Protein AF-A0A846WUC5-F1 (afdb_monomer_lite)

Radius of gyration: 19.38 Å; chains: 1; bounding box: 36×31×66 Å

Foldseek 3Di:
DKDWDQDPVRAIEIEAEDEDLPACPPVPPVSLVVVLVVLLCCQVPPLGQEYEYEYQNFDDDPVRVVSQQCSLVPRRDPPTHRHHYHYHYNVNVVVVCVVCVVVVVVVVVVVVVVVVVVVVVVVVVVVVVPD

Sequence (131 aa):
MDVSVTYPDGRLVIYQLKYYPEGMSGGFVGRRDKVKKSFVRAVKEQEPHEWVLVAPCSNFTTPEKGYIRRLPEAFTPAGKRRPTVGWMGRAELNQMLIDYPEVDRWLTLNHYRRTRQIFEQEQTAAQRLEC

Secondary structure (DSSP, 8-state):
-EEEEE-TTS-EEEEEE---TTTTTSSHHHHHHHHHHHHHHHHHHH--SEEEEE-TTSPPPHHHHHHHHTHHHHHPPTTS---EEEEE-HHHHHHHHHH-HHHHHHHHHHHHHHHHHHHHHHHHHHHTT--

Structure (mmCIF, N/CA/C/O backbone):
data_AF-A0A846WUC5-F1
#
_entry.id   AF-A0A846WUC5-F1
#
loop_
_atom_site.group_PDB
_atom_site.id
_atom_site.type_symbol
_atom_site.label_atom_id
_atom_site.label_alt_id
_atom_site.label_comp_id
_atom_site.label_asym_id
_atom_site.label_entity_id
_atom_site.label_seq_id
_atom_site.pdbx_PDB_ins_code
_atom_site.Cartn_x
_atom_site.Cartn_y
_atom_site.Cartn_z
_atom_site.occupancy
_atom_site.B_iso_or_equiv
_atom_site.auth_seq_id
_atom_site.auth_comp_id
_atom_site.auth_asym_id
_atom_site.auth_atom_id
_atom_site.pdbx_PDB_model_num
ATOM 1 N N . MET A 1 1 ? -2.798 5.464 -5.924 1.00 57.78 1 MET A N 1
ATOM 2 C CA . MET A 1 1 ? -3.899 4.497 -5.977 1.00 57.78 1 MET A CA 1
ATOM 3 C C . MET A 1 1 ? -3.686 3.489 -4.870 1.00 57.78 1 MET A C 1
ATOM 5 O O . MET A 1 1 ? -2.570 2.997 -4.706 1.00 57.78 1 MET A O 1
ATOM 9 N N . ASP A 1 2 ? -4.723 3.283 -4.085 1.00 76.06 2 ASP A N 1
ATOM 10 C CA . ASP A 1 2 ? -4.828 2.359 -2.967 1.00 76.06 2 ASP A CA 1
ATOM 11 C C . ASP A 1 2 ? -6.009 1.429 -3.237 1.00 76.06 2 ASP A C 1
ATOM 13 O O . ASP A 1 2 ? -7.028 1.856 -3.776 1.00 76.06 2 ASP A O 1
ATOM 17 N N . VAL A 1 3 ? -5.827 0.149 -2.933 1.00 85.56 3 VAL A N 1
ATOM 18 C CA . VAL A 1 3 ? -6.875 -0.868 -3.025 1.00 85.56 3 VAL A CA 1
ATOM 19 C C . VAL A 1 3 ? -7.075 -1.425 -1.627 1.00 85.56 3 VAL A C 1
ATOM 21 O O . VAL A 1 3 ? -6.130 -1.944 -1.031 1.00 85.56 3 VAL A O 1
ATOM 24 N N . SER A 1 4 ? -8.287 -1.292 -1.102 1.00 87.81 4 SER A N 1
ATOM 25 C CA . SER A 1 4 ? -8.704 -1.904 0.153 1.00 87.81 4 SER A CA 1
ATOM 26 C C . SER A 1 4 ? -9.381 -3.242 -0.126 1.00 87.81 4 SER A C 1
ATOM 28 O O . SER A 1 4 ? -10.230 -3.361 -1.007 1.00 87.81 4 SER A O 1
ATOM 30 N N . VAL A 1 5 ? -8.988 -4.261 0.630 1.00 89.38 5 VAL A N 1
ATOM 31 C CA . VAL A 1 5 ? -9.567 -5.601 0.572 1.00 89.38 5 VAL A CA 1
ATOM 32 C C . VAL A 1 5 ? -10.023 -5.970 1.973 1.00 89.38 5 VAL A C 1
ATOM 34 O O . VAL A 1 5 ? -9.209 -6.056 2.893 1.00 89.38 5 VAL A O 1
ATOM 37 N N . THR A 1 6 ? -11.325 -6.183 2.128 1.00 92.25 6 THR A N 1
ATOM 38 C CA . THR A 1 6 ? -11.914 -6.678 3.372 1.00 92.25 6 THR A CA 1
ATOM 39 C C . THR A 1 6 ? -12.185 -8.165 3.219 1.00 92.25 6 THR A C 1
ATOM 41 O O . THR A 1 6 ? -12.948 -8.577 2.347 1.00 92.25 6 THR A O 1
ATOM 44 N N . TYR A 1 7 ? -11.544 -8.969 4.058 1.00 89.44 7 TYR A N 1
ATOM 45 C CA . TYR A 1 7 ? -11.745 -10.409 4.112 1.00 89.44 7 TYR A CA 1
ATOM 46 C C . TYR A 1 7 ? -13.002 -10.757 4.934 1.00 89.44 7 TYR A C 1
ATOM 48 O O . TYR A 1 7 ? -13.435 -9.952 5.763 1.00 89.44 7 TYR A O 1
ATOM 56 N N . PRO A 1 8 ? -13.593 -11.954 4.740 1.00 91.06 8 PRO A N 1
ATOM 57 C CA . PRO A 1 8 ? -14.794 -12.379 5.469 1.00 91.06 8 PRO A CA 1
ATOM 58 C C . PRO A 1 8 ? -14.642 -12.418 6.997 1.00 91.06 8 PRO A C 1
ATOM 60 O O . PRO A 1 8 ? -15.628 -12.297 7.714 1.00 91.06 8 PRO A O 1
ATOM 63 N N . ASP A 1 9 ? -13.413 -12.556 7.498 1.00 92.19 9 ASP A N 1
ATOM 64 C CA . ASP A 1 9 ? -13.062 -12.499 8.924 1.00 92.19 9 ASP A CA 1
ATOM 65 C C . ASP A 1 9 ? -13.011 -11.060 9.485 1.00 92.19 9 ASP A C 1
ATOM 67 O O . ASP A 1 9 ? -12.665 -10.852 10.646 1.00 92.19 9 ASP A O 1
ATOM 71 N N . GLY A 1 10 ? -13.338 -10.052 8.668 1.00 89.62 10 GLY A N 1
ATOM 72 C CA . GLY A 1 10 ? -13.274 -8.635 9.024 1.00 89.62 10 GLY A CA 1
ATOM 73 C C . GLY A 1 10 ? -11.874 -8.027 8.902 1.00 89.62 10 GLY A C 1
ATOM 74 O O . GLY A 1 10 ? -11.688 -6.841 9.194 1.00 89.62 10 GLY A O 1
ATOM 75 N N . ARG A 1 11 ? -10.875 -8.795 8.448 1.00 93.19 11 ARG A N 1
ATOM 76 C CA . ARG A 1 11 ? -9.519 -8.291 8.248 1.00 93.19 11 ARG A CA 1
ATOM 77 C C . ARG A 1 11 ? -9.476 -7.359 7.041 1.00 93.19 11 ARG A C 1
ATOM 79 O O . ARG A 1 11 ? -9.794 -7.741 5.921 1.00 93.19 11 ARG A O 1
ATOM 86 N N . LEU A 1 12 ? -9.024 -6.135 7.274 1.00 93.75 12 LEU A N 1
ATOM 87 C CA . LEU A 1 12 ? -8.778 -5.124 6.245 1.00 93.75 12 LEU A CA 1
ATOM 88 C C . LEU A 1 12 ? -7.298 -5.094 5.857 1.00 93.75 12 LEU A C 1
ATOM 90 O O . LEU A 1 12 ? -6.444 -4.833 6.710 1.00 93.75 12 LEU A O 1
ATOM 94 N N . VAL A 1 13 ? -7.020 -5.289 4.572 1.00 93.75 13 VAL A N 1
ATOM 95 C CA . VAL A 1 13 ? -5.688 -5.168 3.973 1.00 93.75 13 VAL A CA 1
ATOM 96 C C . VAL A 1 13 ? -5.697 -4.038 2.953 1.00 93.75 13 VAL A C 1
ATOM 98 O O . VAL A 1 13 ? -6.592 -3.957 2.113 1.00 93.75 13 VAL A O 1
ATOM 101 N N . ILE A 1 14 ? -4.704 -3.153 3.020 1.00 92.06 14 ILE A N 1
ATOM 102 C CA . ILE A 1 14 ? -4.539 -2.057 2.059 1.00 92.06 14 ILE A CA 1
ATOM 103 C C . ILE A 1 14 ? -3.296 -2.302 1.213 1.00 92.06 14 ILE A C 1
ATOM 105 O O . ILE A 1 14 ? -2.180 -2.321 1.729 1.00 92.06 14 ILE A O 1
ATOM 109 N N . TYR A 1 15 ? -3.487 -2.403 -0.100 1.00 87.31 15 TYR A N 1
ATOM 110 C CA . TYR A 1 15 ? -2.416 -2.458 -1.088 1.00 87.31 15 TYR A CA 1
ATOM 111 C C . TYR A 1 15 ? -2.176 -1.064 -1.663 1.00 87.31 15 TYR A C 1
ATOM 113 O O . TYR A 1 15 ? -3.001 -0.506 -2.390 1.00 87.31 15 TYR A O 1
ATOM 121 N N . GLN A 1 16 ? -1.023 -0.481 -1.344 1.00 87.69 16 GLN A N 1
ATOM 122 C CA . GLN A 1 16 ? -0.635 0.837 -1.822 1.00 87.69 16 GLN A CA 1
ATOM 123 C C . GLN A 1 16 ? 0.312 0.717 -3.015 1.00 87.69 16 GLN A C 1
ATOM 125 O O . GLN A 1 16 ? 1.499 0.447 -2.849 1.00 87.69 16 GLN A O 1
ATOM 130 N N . LEU A 1 17 ? -0.178 1.037 -4.213 1.00 83.69 17 LEU A N 1
ATOM 131 C CA . LEU A 1 17 ? 0.664 1.092 -5.405 1.00 83.69 17 LEU A CA 1
ATOM 132 C C . LEU A 1 17 ? 1.473 2.396 -5.455 1.00 83.69 17 LEU A C 1
ATOM 134 O O . LEU A 1 17 ? 0.908 3.499 -5.423 1.00 83.69 17 LEU A O 1
ATOM 138 N N . LYS A 1 18 ? 2.798 2.272 -5.584 1.00 80.81 18 LYS A N 1
ATOM 139 C CA . LYS A 1 18 ? 3.714 3.384 -5.859 1.00 80.81 18 LYS A CA 1
ATOM 140 C C . LYS A 1 18 ? 4.669 3.020 -6.995 1.00 80.81 18 LYS A C 1
ATOM 142 O O . LYS A 1 18 ? 5.485 2.112 -6.882 1.00 80.81 18 LYS A O 1
ATOM 147 N N . TYR A 1 19 ? 4.577 3.774 -8.086 1.00 70.94 19 TYR A N 1
ATOM 148 C CA . TYR A 1 19 ? 5.438 3.612 -9.251 1.00 70.94 19 TYR A CA 1
ATOM 149 C C . TYR A 1 19 ? 6.734 4.414 -9.072 1.00 70.94 19 TYR A C 1
ATOM 151 O O . TYR A 1 19 ? 6.708 5.646 -9.081 1.00 70.94 19 TYR A O 1
ATOM 159 N N . TYR A 1 20 ? 7.858 3.716 -8.901 1.00 69.31 20 TYR A N 1
ATOM 160 C CA . TYR A 1 20 ? 9.195 4.308 -8.833 1.00 69.31 20 TYR A CA 1
ATOM 161 C C . TYR A 1 20 ? 10.150 3.521 -9.749 1.00 69.31 20 TYR A C 1
ATOM 163 O O . TYR A 1 20 ? 10.660 2.484 -9.328 1.00 69.31 20 TYR A O 1
ATOM 171 N N . PRO A 1 21 ? 10.393 3.968 -10.995 1.00 61.25 21 PRO A N 1
ATOM 172 C CA . PRO A 1 21 ? 11.168 3.199 -11.974 1.00 61.25 21 PRO A CA 1
ATOM 173 C C . PRO A 1 21 ? 12.637 2.985 -11.566 1.00 61.25 21 PRO A C 1
ATOM 175 O O . PRO A 1 21 ? 13.235 1.986 -11.935 1.00 61.25 21 PRO A O 1
ATOM 178 N N . GLU A 1 22 ? 13.189 3.866 -10.730 1.00 62.75 22 GLU A N 1
ATOM 179 C CA . GLU A 1 22 ? 14.562 3.787 -10.198 1.00 62.75 22 GLU A CA 1
ATOM 180 C C . GLU A 1 22 ? 14.607 3.292 -8.731 1.00 62.75 22 GLU A C 1
ATOM 182 O O . GLU A 1 22 ? 15.549 3.578 -7.988 1.00 62.75 22 GLU A O 1
ATOM 187 N N . GLY A 1 23 ? 13.537 2.653 -8.244 1.00 59.47 23 GLY A N 1
ATOM 188 C CA . GLY A 1 23 ? 13.387 2.266 -6.835 1.00 59.47 23 GLY A CA 1
ATOM 189 C C . GLY A 1 23 ? 13.135 3.447 -5.889 1.00 59.47 23 GLY A C 1
ATOM 190 O O . GLY A 1 23 ? 12.934 4.588 -6.311 1.00 59.47 23 GLY A O 1
ATOM 191 N N . MET A 1 24 ? 13.151 3.231 -4.571 1.00 61.47 24 MET A N 1
ATOM 192 C CA . MET A 1 24 ? 13.046 4.337 -3.599 1.00 61.47 24 MET A CA 1
ATOM 193 C C . MET A 1 24 ? 14.398 5.032 -3.363 1.00 61.47 24 MET A C 1
ATOM 195 O O . MET A 1 24 ? 14.499 5.880 -2.474 1.00 61.47 24 MET A O 1
ATOM 199 N N . SER A 1 25 ? 15.394 4.706 -4.199 1.00 54.53 25 SER A N 1
ATOM 200 C CA . SER A 1 25 ? 16.815 4.973 -3.998 1.00 54.53 25 SER A CA 1
ATOM 201 C C . SER A 1 25 ? 17.463 6.041 -4.897 1.00 54.53 25 SER A C 1
ATOM 203 O O . SER A 1 25 ? 18.482 6.614 -4.546 1.00 54.53 25 SER A O 1
ATOM 205 N N . GLY A 1 26 ? 16.870 6.421 -6.026 1.00 48.50 26 GLY A N 1
ATOM 206 C CA . GLY A 1 26 ? 17.458 7.452 -6.908 1.00 48.50 26 GLY A CA 1
ATOM 207 C C . GLY A 1 26 ? 17.303 8.917 -6.448 1.00 48.50 26 GLY A C 1
ATOM 208 O O . GLY A 1 26 ? 17.737 9.825 -7.140 1.00 48.50 26 GLY A O 1
ATOM 209 N N . GLY A 1 27 ? 16.643 9.182 -5.312 1.00 50.72 27 GLY A N 1
ATOM 210 C CA . GLY A 1 27 ? 16.241 10.536 -4.871 1.00 50.72 27 GLY A CA 1
ATOM 211 C C . GLY A 1 27 ? 15.571 10.536 -3.489 1.00 50.72 27 GLY A C 1
ATOM 212 O O . GLY A 1 27 ? 14.503 11.113 -3.277 1.00 50.72 27 GLY A O 1
ATOM 213 N N . PHE A 1 28 ? 16.177 9.779 -2.572 1.00 54.41 28 PHE A N 1
ATOM 214 C CA . PHE A 1 28 ? 15.602 9.084 -1.410 1.00 54.41 28 PHE A CA 1
ATOM 215 C C . PHE A 1 28 ? 14.630 9.828 -0.473 1.00 54.41 28 PHE A C 1
ATOM 217 O O . PHE A 1 28 ? 13.768 9.174 0.120 1.00 54.41 28 PHE A O 1
ATOM 224 N N . VAL A 1 29 ? 14.727 11.146 -0.279 1.00 59.22 29 VAL A N 1
ATOM 225 C CA . VAL A 1 29 ? 13.946 11.824 0.779 1.00 59.22 29 VAL A CA 1
ATOM 226 C C . VAL A 1 29 ? 12.483 12.010 0.373 1.00 59.22 29 VAL A C 1
ATOM 228 O O . VAL A 1 29 ? 11.576 11.635 1.117 1.00 59.22 29 VAL A O 1
ATOM 231 N N . GLY A 1 30 ? 12.232 12.500 -0.843 1.00 72.12 30 GLY A N 1
ATOM 232 C CA . GLY A 1 30 ? 10.869 12.782 -1.302 1.00 72.12 30 GLY A CA 1
ATOM 233 C C . GLY A 1 30 ? 10.014 11.523 -1.482 1.00 72.12 30 GLY A C 1
ATOM 234 O O . GLY A 1 30 ? 8.812 11.539 -1.217 1.00 72.12 30 GLY A O 1
ATOM 235 N N . ARG A 1 31 ? 10.622 10.404 -1.903 1.00 75.56 31 ARG A N 1
ATOM 236 C CA . ARG A 1 31 ? 9.907 9.131 -2.118 1.00 75.56 31 ARG A CA 1
ATOM 237 C C . ARG A 1 31 ? 9.521 8.477 -0.787 1.00 75.56 31 ARG A C 1
ATOM 239 O O . ARG A 1 31 ? 8.370 8.068 -0.629 1.00 75.56 31 ARG A O 1
ATOM 246 N N . ARG A 1 32 ? 10.434 8.455 0.193 1.00 82.38 32 ARG A N 1
ATOM 247 C CA . ARG A 1 32 ? 10.154 7.957 1.553 1.00 82.38 32 ARG A CA 1
ATOM 248 C C . ARG A 1 32 ? 9.082 8.788 2.249 1.00 82.38 32 ARG A C 1
ATOM 250 O O . ARG A 1 32 ? 8.147 8.219 2.801 1.00 82.38 32 ARG A O 1
ATOM 257 N N . ASP A 1 33 ? 9.145 10.114 2.144 1.00 85.88 33 ASP A N 1
ATOM 258 C CA . ASP A 1 33 ? 8.122 10.988 2.728 1.00 85.88 33 ASP A CA 1
ATOM 259 C C . ASP A 1 33 ? 6.728 10.745 2.120 1.00 85.88 33 ASP A C 1
ATOM 261 O O . ASP A 1 33 ? 5.738 10.639 2.842 1.00 85.88 33 ASP A O 1
ATOM 265 N N . LYS A 1 34 ? 6.635 10.536 0.798 1.00 85.50 34 LYS A N 1
ATOM 266 C CA . LYS A 1 34 ? 5.370 10.157 0.142 1.00 85.50 34 LYS A CA 1
ATOM 267 C C . LYS A 1 34 ? 4.836 8.806 0.625 1.00 85.50 34 LYS A C 1
ATOM 269 O O . LYS A 1 34 ? 3.621 8.658 0.784 1.00 85.50 34 LYS A O 1
ATOM 274 N N . VAL A 1 35 ? 5.713 7.825 0.850 1.00 88.81 35 VAL A N 1
ATOM 275 C CA . VAL A 1 35 ? 5.344 6.517 1.419 1.00 88.81 35 VAL A CA 1
ATOM 276 C C . VAL A 1 35 ? 4.828 6.690 2.845 1.00 88.81 35 VAL A C 1
ATOM 278 O O . VAL A 1 35 ? 3.709 6.270 3.126 1.00 88.81 35 VAL A O 1
ATOM 281 N N . LYS A 1 36 ? 5.570 7.401 3.701 1.00 91.25 36 LYS A N 1
ATOM 282 C CA . LYS A 1 36 ? 5.157 7.736 5.069 1.00 91.25 36 LYS A CA 1
ATOM 283 C C . LYS A 1 36 ? 3.796 8.425 5.101 1.00 91.25 36 LYS A C 1
ATOM 285 O O . LYS A 1 36 ? 2.918 7.993 5.836 1.00 91.25 36 LYS A O 1
ATOM 290 N N . LYS A 1 37 ? 3.593 9.472 4.297 1.00 91.56 37 LYS A N 1
ATOM 291 C CA . LYS A 1 37 ? 2.312 10.194 4.224 1.00 91.56 37 LYS A CA 1
ATOM 292 C C . LYS A 1 37 ? 1.160 9.272 3.836 1.00 91.56 37 LYS A C 1
ATOM 294 O O . LYS A 1 37 ? 0.086 9.367 4.415 1.00 91.56 37 LYS A O 1
ATOM 299 N N . SER A 1 38 ? 1.399 8.360 2.894 1.00 90.31 38 SER A N 1
ATOM 300 C CA . SER A 1 38 ? 0.388 7.383 2.469 1.00 90.31 38 SER A CA 1
ATOM 301 C C . SER A 1 38 ? 0.078 6.375 3.581 1.00 90.31 38 SER A C 1
ATOM 303 O O . SER A 1 38 ? -1.089 6.107 3.841 1.00 90.31 38 SER A O 1
ATOM 305 N N . PHE A 1 39 ? 1.103 5.884 4.284 1.00 93.38 39 PHE A N 1
ATOM 306 C CA . PHE A 1 39 ? 0.950 4.999 5.441 1.00 93.38 39 PHE A CA 1
ATOM 307 C C . PHE A 1 39 ? 0.143 5.663 6.565 1.00 93.38 39 PHE A C 1
ATOM 309 O O . PHE A 1 39 ? -0.872 5.128 6.997 1.00 93.38 39 PHE A O 1
ATOM 316 N N . VAL A 1 40 ? 0.546 6.863 6.996 1.00 93.25 40 VAL A N 1
ATOM 317 C CA . VAL A 1 40 ? -0.135 7.603 8.073 1.00 93.25 40 VAL A CA 1
ATOM 318 C C . VAL A 1 40 ? -1.591 7.877 7.710 1.00 93.25 40 VAL A C 1
ATOM 320 O O . VAL A 1 40 ? -2.472 7.718 8.552 1.00 93.25 40 VAL A O 1
ATOM 323 N N . ARG A 1 41 ? -1.854 8.260 6.456 1.00 93.25 41 ARG A N 1
ATOM 324 C CA . ARG A 1 41 ? -3.214 8.478 5.962 1.00 93.25 41 ARG A CA 1
ATOM 325 C C . ARG A 1 41 ? -4.051 7.201 6.043 1.00 93.25 41 ARG A C 1
ATOM 327 O O . ARG A 1 41 ? -5.130 7.236 6.624 1.00 93.25 41 ARG A O 1
ATOM 334 N N . ALA A 1 42 ? -3.532 6.085 5.531 1.00 92.00 42 ALA A N 1
ATOM 335 C CA . ALA A 1 42 ? -4.217 4.795 5.561 1.00 92.00 42 ALA A CA 1
ATOM 336 C C . ALA A 1 42 ? -4.548 4.359 6.998 1.00 92.00 42 ALA A C 1
ATOM 338 O O . ALA A 1 42 ? -5.679 3.979 7.286 1.00 92.00 42 ALA A O 1
ATOM 339 N N . VAL A 1 43 ? -3.596 4.492 7.925 1.00 94.06 43 VAL A N 1
ATOM 340 C CA . VAL A 1 43 ? -3.816 4.165 9.341 1.00 94.06 43 VAL A CA 1
ATOM 341 C C . VAL A 1 43 ? -4.845 5.089 9.987 1.00 94.06 43 VAL A C 1
ATOM 343 O O . VAL A 1 43 ? -5.705 4.621 10.724 1.00 94.06 43 VAL A O 1
ATOM 346 N N . LYS A 1 44 ? -4.793 6.394 9.708 1.00 92.12 44 LYS A N 1
ATOM 347 C CA . LYS A 1 44 ? -5.718 7.362 10.307 1.00 92.12 44 LYS A CA 1
ATOM 348 C C . LYS A 1 44 ? -7.160 7.155 9.839 1.00 92.12 44 LYS A C 1
ATOM 350 O O . LYS A 1 44 ? -8.065 7.230 10.669 1.00 92.12 44 LYS A O 1
ATOM 355 N N . GLU A 1 45 ? -7.343 6.948 8.536 1.00 91.88 45 GLU A N 1
ATOM 356 C CA . GLU A 1 45 ? -8.652 6.915 7.875 1.00 91.88 45 GLU A CA 1
ATOM 357 C C . GLU A 1 45 ? -9.308 5.531 7.920 1.00 91.88 45 GLU A C 1
ATOM 359 O O . GLU A 1 45 ? -10.527 5.459 8.022 1.00 91.88 45 GLU A O 1
ATOM 364 N N . GLN A 1 46 ? -8.526 4.450 7.843 1.00 91.81 46 GLN A N 1
ATOM 365 C CA . GLN A 1 46 ? -9.065 3.106 7.600 1.00 91.81 46 GLN A CA 1
ATOM 366 C C . GLN A 1 46 ? -8.668 2.067 8.659 1.00 91.81 46 GLN A C 1
ATOM 368 O O . GLN A 1 46 ? -9.290 1.014 8.723 1.00 91.81 46 GLN A O 1
ATOM 373 N N . GLU A 1 47 ? -7.649 2.331 9.484 1.00 93.00 47 GLU A N 1
ATOM 374 C CA . GLU A 1 47 ? -7.160 1.397 10.518 1.00 93.00 47 GLU A CA 1
ATOM 375 C C . GLU A 1 47 ? -6.962 -0.054 10.024 1.00 93.00 47 GLU A C 1
ATOM 377 O O . GLU A 1 47 ? -7.487 -1.009 10.618 1.00 93.00 47 GLU A O 1
ATOM 382 N N . PRO A 1 48 ? -6.195 -0.252 8.933 1.00 94.44 48 PRO A N 1
ATOM 383 C CA . PRO A 1 48 ? -5.991 -1.572 8.364 1.00 94.44 48 PRO A CA 1
ATOM 384 C C . PRO A 1 48 ? -5.307 -2.510 9.361 1.00 94.44 48 PRO A C 1
ATOM 386 O O . PRO A 1 48 ? -4.566 -2.093 10.252 1.00 94.44 48 PRO A O 1
ATOM 389 N N . HIS A 1 49 ? -5.535 -3.804 9.178 1.00 96.19 49 HIS A N 1
ATOM 390 C CA . HIS A 1 49 ? -4.793 -4.848 9.880 1.00 96.19 49 HIS A CA 1
ATOM 391 C C . HIS A 1 49 ? -3.435 -5.071 9.211 1.00 96.19 49 HIS A C 1
ATOM 393 O O . HIS A 1 49 ? -2.440 -5.320 9.889 1.00 96.19 49 HIS A O 1
ATOM 399 N N . GLU A 1 50 ? -3.389 -4.926 7.886 1.00 95.38 50 GLU A N 1
ATOM 400 C CA . GLU A 1 50 ? -2.171 -5.053 7.099 1.00 95.38 50 GLU A CA 1
ATOM 401 C C . GLU A 1 50 ? -2.075 -3.955 6.037 1.00 95.38 50 GLU A C 1
ATOM 403 O O . GLU A 1 50 ? -3.062 -3.572 5.405 1.00 95.38 50 G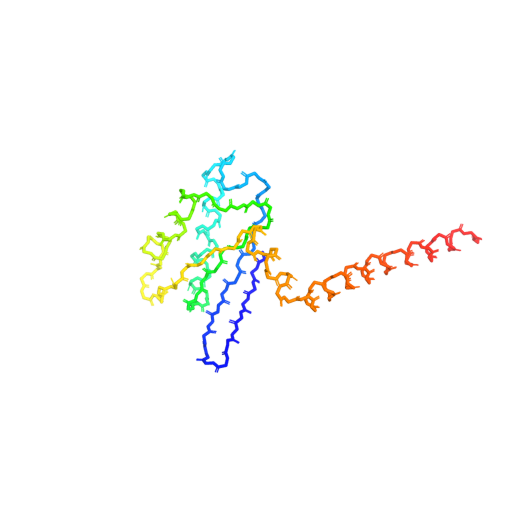LU A O 1
ATOM 408 N N . TRP A 1 51 ? -0.866 -3.443 5.839 1.00 95.88 51 TRP A N 1
ATOM 409 C CA . TRP A 1 51 ? -0.567 -2.443 4.826 1.00 95.88 51 TRP A CA 1
ATOM 410 C C . TRP A 1 51 ? 0.608 -2.907 3.965 1.00 95.88 51 TRP A C 1
ATOM 412 O O . TRP A 1 51 ? 1.710 -3.131 4.466 1.00 95.88 51 TRP A O 1
ATOM 422 N N . VAL A 1 52 ? 0.387 -3.043 2.660 1.00 92.88 52 VAL A N 1
ATOM 423 C CA . VAL A 1 52 ? 1.358 -3.600 1.713 1.00 92.88 52 VAL A CA 1
ATOM 424 C C . VAL A 1 52 ? 1.776 -2.535 0.708 1.00 92.88 52 VAL A C 1
ATOM 426 O O . VAL A 1 52 ? 0.946 -1.993 -0.022 1.00 92.88 52 VAL A O 1
ATOM 429 N N . LEU A 1 53 ? 3.077 -2.246 0.628 1.00 90.06 53 LEU A N 1
ATOM 430 C CA . LEU A 1 53 ? 3.619 -1.362 -0.404 1.00 90.06 53 LEU A CA 1
ATOM 431 C C . LEU A 1 53 ? 3.919 -2.144 -1.685 1.00 90.06 53 LEU A C 1
ATOM 433 O O . LEU A 1 53 ? 4.785 -3.015 -1.694 1.00 90.06 53 LEU A O 1
ATOM 437 N N . VAL A 1 54 ? 3.265 -1.781 -2.783 1.00 84.81 54 VAL A N 1
ATOM 438 C CA . VAL A 1 54 ? 3.438 -2.428 -4.087 1.00 84.81 54 VAL A CA 1
ATOM 439 C C . VAL A 1 54 ? 4.279 -1.537 -5.003 1.00 84.81 54 VAL A C 1
ATOM 441 O O . VAL A 1 54 ? 3.925 -0.377 -5.240 1.00 84.81 54 VAL A O 1
ATOM 444 N N . ALA A 1 55 ? 5.383 -2.075 -5.528 1.00 81.31 55 ALA A N 1
ATOM 445 C CA . ALA A 1 55 ? 6.289 -1.398 -6.457 1.00 81.31 55 ALA A CA 1
ATOM 446 C C . ALA A 1 55 ? 6.607 -2.300 -7.673 1.00 81.31 55 ALA A C 1
ATOM 448 O O . ALA A 1 55 ? 7.479 -3.163 -7.592 1.00 81.31 55 ALA A O 1
ATOM 449 N N . PRO A 1 56 ? 5.943 -2.099 -8.826 1.00 68.44 56 PRO A N 1
ATOM 450 C CA . PRO A 1 56 ? 6.014 -3.030 -9.958 1.00 68.44 56 PRO A CA 1
ATOM 451 C C . PRO A 1 56 ? 7.298 -2.944 -10.793 1.00 68.44 56 PRO A C 1
ATOM 453 O O . PRO A 1 56 ? 7.625 -3.882 -11.513 1.00 68.44 56 PRO A O 1
ATOM 456 N N . CYS A 1 57 ? 8.044 -1.839 -10.720 1.00 61.59 57 CYS A N 1
ATOM 457 C CA . CYS A 1 57 ? 9.214 -1.626 -11.582 1.00 61.59 57 CYS A CA 1
ATOM 458 C C . CYS A 1 57 ? 10.532 -2.120 -10.996 1.00 61.59 57 CYS A C 1
ATOM 460 O O . CYS A 1 57 ? 11.491 -2.314 -11.738 1.00 61.59 57 CYS A O 1
ATOM 462 N N . SER A 1 58 ? 10.599 -2.307 -9.682 1.00 65.81 58 SER A N 1
ATOM 463 C CA . SER A 1 58 ? 11.847 -2.589 -8.981 1.00 65.81 58 SER A CA 1
ATOM 464 C C . SER A 1 58 ? 11.594 -3.485 -7.784 1.00 65.81 58 SER A C 1
ATOM 466 O O . SER A 1 58 ? 10.575 -3.354 -7.108 1.00 65.81 58 SER A O 1
ATOM 468 N N . ASN A 1 59 ? 12.560 -4.337 -7.466 1.00 73.12 59 ASN A N 1
ATOM 469 C CA . ASN A 1 59 ? 12.553 -5.050 -6.198 1.00 73.12 59 ASN A CA 1
ATOM 470 C C . ASN A 1 59 ? 13.052 -4.136 -5.079 1.00 73.12 59 ASN A C 1
ATOM 472 O O . ASN A 1 59 ? 13.924 -3.294 -5.289 1.00 73.12 59 ASN A O 1
ATOM 476 N N . PHE A 1 60 ? 12.508 -4.326 -3.880 1.00 79.31 60 PHE A N 1
ATOM 477 C CA . PHE A 1 60 ? 12.950 -3.586 -2.705 1.00 79.31 60 PHE A CA 1
ATOM 478 C C . PHE A 1 60 ? 14.343 -4.046 -2.274 1.00 79.31 60 PHE A C 1
ATOM 480 O O . PHE A 1 60 ? 14.585 -5.238 -2.060 1.00 79.31 60 PHE A O 1
ATOM 487 N N . THR A 1 61 ? 15.241 -3.090 -2.076 1.00 83.38 61 THR A N 1
ATOM 488 C CA . THR A 1 61 ? 16.558 -3.325 -1.478 1.00 83.38 61 THR A CA 1
ATOM 489 C C . THR A 1 61 ? 16.434 -3.589 0.028 1.00 83.38 61 THR A C 1
ATOM 491 O O . THR A 1 61 ? 15.445 -3.222 0.670 1.00 83.38 61 THR A O 1
ATOM 494 N N . THR A 1 62 ? 17.446 -4.208 0.643 1.00 85.88 62 THR A N 1
ATOM 495 C CA . THR A 1 62 ? 17.461 -4.464 2.098 1.00 85.88 62 THR A CA 1
ATOM 496 C C . THR A 1 62 ? 17.231 -3.196 2.941 1.00 85.88 62 THR A C 1
ATOM 498 O O . THR A 1 62 ? 16.401 -3.245 3.855 1.00 85.88 62 THR A O 1
ATOM 501 N N . PRO A 1 63 ? 17.860 -2.038 2.639 1.00 83.62 63 PRO A N 1
ATOM 502 C CA . PRO A 1 63 ? 17.598 -0.796 3.370 1.00 83.62 63 PRO A CA 1
ATOM 503 C C . PRO A 1 63 ? 16.153 -0.298 3.236 1.00 83.62 63 PRO A C 1
ATOM 505 O O . PRO A 1 63 ? 15.584 0.230 4.191 1.00 83.62 63 PRO A O 1
ATOM 508 N N . GLU A 1 64 ? 15.540 -0.474 2.066 1.00 84.38 64 GLU A N 1
ATOM 509 C CA . GLU A 1 64 ? 14.152 -0.088 1.809 1.00 84.38 64 GLU A CA 1
ATOM 510 C C . GLU A 1 64 ? 13.168 -0.970 2.582 1.00 84.38 64 GLU A C 1
ATOM 512 O O . GLU A 1 64 ? 12.268 -0.448 3.240 1.00 84.38 64 GLU A O 1
ATOM 517 N N . LYS A 1 65 ? 13.390 -2.290 2.599 1.00 88.56 65 LYS A N 1
ATOM 518 C CA . LYS A 1 65 ? 12.622 -3.222 3.443 1.00 88.56 65 LYS A CA 1
ATOM 519 C C . LYS A 1 65 ? 12.742 -2.846 4.923 1.00 88.56 65 LYS A C 1
ATOM 521 O O . LYS A 1 65 ? 11.746 -2.812 5.642 1.00 88.56 65 LYS A O 1
ATOM 526 N N . GLY A 1 66 ? 13.946 -2.487 5.374 1.00 88.69 66 GLY A N 1
ATOM 527 C CA . GLY A 1 66 ? 14.189 -2.007 6.738 1.00 88.69 66 GLY A CA 1
ATOM 528 C C . GLY A 1 66 ? 13.509 -0.671 7.062 1.00 88.69 66 GLY A C 1
ATOM 529 O O . GLY A 1 66 ? 13.160 -0.421 8.214 1.00 88.69 66 GLY A O 1
ATOM 530 N N . TYR A 1 67 ? 13.300 0.202 6.075 1.00 88.88 67 TYR A N 1
ATOM 531 C CA . TYR A 1 67 ? 12.505 1.418 6.249 1.00 88.88 67 TYR A CA 1
ATOM 532 C C . TYR A 1 67 ? 11.015 1.094 6.410 1.00 88.88 67 TYR A C 1
ATOM 534 O O . TYR A 1 67 ? 10.399 1.563 7.363 1.00 88.88 67 TYR A O 1
ATOM 542 N N . ILE A 1 68 ? 10.461 0.249 5.532 1.00 89.94 68 ILE A N 1
ATOM 543 C CA . ILE A 1 68 ? 9.043 -0.147 5.569 1.00 89.94 68 ILE A CA 1
ATOM 544 C C . ILE A 1 68 ? 8.706 -0.823 6.900 1.00 89.94 68 ILE A C 1
ATOM 546 O O . ILE A 1 68 ? 7.745 -0.425 7.551 1.00 89.94 68 ILE A O 1
ATOM 550 N N . ARG A 1 69 ? 9.540 -1.769 7.355 1.00 93.50 69 ARG A N 1
ATOM 551 C CA . ARG A 1 69 ? 9.362 -2.476 8.637 1.00 93.50 69 ARG A CA 1
ATOM 552 C C . ARG A 1 69 ? 9.250 -1.549 9.847 1.00 93.50 69 ARG A C 1
ATOM 554 O O . ARG A 1 69 ? 8.559 -1.884 10.798 1.00 93.50 69 ARG A O 1
ATOM 561 N N . ARG A 1 70 ? 9.912 -0.390 9.812 1.00 93.12 70 ARG A N 1
ATOM 562 C CA . ARG A 1 70 ? 9.900 0.587 10.911 1.00 93.12 70 ARG A CA 1
ATOM 563 C C . ARG A 1 70 ? 8.707 1.542 10.865 1.00 93.12 70 ARG A C 1
ATOM 565 O O . ARG A 1 70 ? 8.504 2.279 11.824 1.00 93.12 70 ARG A O 1
ATOM 572 N N . LEU A 1 71 ? 7.910 1.550 9.790 1.00 92.62 71 LEU A N 1
ATOM 573 C CA . LEU A 1 71 ? 6.778 2.475 9.654 1.00 92.62 71 LEU A CA 1
ATOM 574 C C . LEU A 1 71 ? 5.739 2.339 10.779 1.00 92.62 71 LEU A C 1
ATOM 576 O O . LEU A 1 71 ? 5.364 3.379 11.327 1.00 92.62 71 LEU A O 1
ATOM 580 N N . PRO A 1 72 ? 5.291 1.127 11.172 1.00 92.88 72 PRO A N 1
ATOM 581 C CA . PRO A 1 72 ? 4.271 0.994 12.210 1.00 92.88 72 PRO A CA 1
ATOM 582 C C . PRO A 1 72 ? 4.745 1.493 13.567 1.00 92.88 72 PRO A C 1
ATOM 584 O O . PRO A 1 72 ? 3.993 2.158 14.272 1.00 92.88 72 PRO A O 1
ATOM 587 N N . GLU A 1 73 ? 5.993 1.209 13.923 1.00 92.06 73 GLU A N 1
ATOM 588 C CA . GLU A 1 73 ? 6.568 1.655 15.188 1.00 92.06 73 GLU A CA 1
ATOM 589 C C . GLU A 1 73 ? 6.789 3.171 15.204 1.00 92.06 73 GLU A C 1
ATOM 591 O O . GLU A 1 73 ? 6.431 3.836 16.172 1.00 92.06 73 GLU A O 1
ATOM 596 N N . ALA A 1 74 ? 7.323 3.730 14.116 1.00 90.50 74 ALA A N 1
ATOM 597 C CA . ALA A 1 74 ? 7.729 5.130 14.070 1.00 90.50 74 ALA A CA 1
ATOM 598 C C . ALA A 1 74 ? 6.584 6.114 13.779 1.00 90.50 74 ALA A C 1
ATOM 600 O O . ALA A 1 74 ? 6.693 7.290 14.128 1.00 90.50 74 ALA A O 1
ATOM 601 N N . PHE A 1 75 ? 5.522 5.684 13.086 1.00 93.06 75 PHE A N 1
ATOM 602 C CA . PHE A 1 75 ? 4.534 6.608 12.511 1.00 93.06 75 PHE A CA 1
ATOM 603 C C . PHE A 1 75 ? 3.067 6.211 12.712 1.00 93.06 75 PHE A C 1
ATOM 605 O O . PHE A 1 75 ? 2.196 6.895 12.172 1.00 93.06 75 PHE A O 1
ATOM 612 N N . THR A 1 76 ? 2.758 5.159 13.478 1.00 92.56 76 THR A N 1
ATOM 613 C CA . THR A 1 76 ? 1.362 4.894 13.872 1.00 92.56 76 THR A CA 1
ATOM 614 C C . THR A 1 76 ? 0.901 5.957 14.877 1.00 92.56 76 THR A C 1
ATOM 616 O O . THR A 1 76 ? 1.535 6.096 15.925 1.00 92.56 76 THR A O 1
ATOM 619 N N . PRO A 1 77 ? -0.183 6.709 14.603 1.00 90.00 77 PRO A N 1
ATOM 620 C CA . PRO A 1 77 ? -0.720 7.678 15.555 1.00 90.00 77 PRO A CA 1
ATOM 621 C C . PRO A 1 77 ? -1.167 7.016 16.867 1.00 90.00 77 PRO A C 1
ATOM 623 O O . PRO A 1 77 ? -1.634 5.876 16.869 1.00 90.00 77 PRO A O 1
ATOM 626 N N . ALA A 1 78 ? -1.066 7.739 17.985 1.00 88.88 78 ALA A N 1
ATOM 627 C CA . ALA A 1 78 ? -1.560 7.255 19.274 1.00 88.88 78 ALA A CA 1
ATOM 628 C C . ALA A 1 78 ? -3.065 6.929 19.203 1.00 88.88 78 ALA A C 1
ATOM 630 O O . ALA A 1 78 ? -3.836 7.656 18.576 1.00 88.88 78 ALA A O 1
ATOM 631 N N . GLY A 1 79 ? -3.470 5.824 19.833 1.00 89.19 79 GLY A N 1
ATOM 632 C CA . GLY A 1 79 ? -4.862 5.360 19.838 1.00 89.19 79 GLY A CA 1
ATOM 633 C C . GLY A 1 79 ? -5.325 4.654 18.557 1.00 89.19 79 GLY A C 1
ATOM 634 O O . GLY A 1 79 ? -6.496 4.306 18.470 1.00 89.19 79 GLY A O 1
ATOM 635 N N . LYS A 1 80 ? -4.440 4.426 17.577 1.00 91.81 80 LYS A N 1
ATOM 636 C CA . LYS A 1 80 ? -4.743 3.674 16.348 1.00 91.81 80 LYS A CA 1
ATOM 637 C C . LYS A 1 80 ? -4.120 2.280 16.369 1.00 91.81 80 LYS A C 1
ATOM 639 O O . LYS A 1 80 ? -3.062 2.071 16.971 1.00 91.81 80 LYS A O 1
ATOM 644 N N . ARG A 1 81 ? -4.748 1.329 15.666 1.00 90.94 81 ARG A N 1
ATOM 645 C CA . ARG A 1 81 ? -4.171 -0.007 15.441 1.00 90.94 81 ARG A CA 1
ATOM 646 C C . ARG A 1 81 ? -2.837 0.104 14.697 1.00 90.94 81 ARG A C 1
ATOM 648 O O . ARG A 1 81 ? -2.729 0.822 13.706 1.00 90.94 81 ARG A O 1
ATOM 655 N N . ARG A 1 82 ? -1.833 -0.652 15.152 1.00 94.06 82 ARG A N 1
ATOM 656 C CA . ARG A 1 82 ? -0.561 -0.833 14.437 1.00 94.06 82 ARG A CA 1
ATOM 657 C C . ARG A 1 82 ? -0.731 -1.936 13.384 1.00 94.06 82 ARG A C 1
ATOM 659 O O . ARG A 1 82 ? -0.897 -3.086 13.788 1.00 94.06 82 ARG A O 1
ATOM 666 N N . PRO A 1 83 ? -0.711 -1.627 12.076 1.00 94.44 83 PRO A N 1
ATOM 667 C CA . PRO A 1 83 ? -0.816 -2.656 11.047 1.00 94.44 83 PRO A CA 1
ATOM 668 C C . PRO A 1 83 ? 0.487 -3.453 10.923 1.00 94.44 83 PRO A C 1
ATOM 670 O O . PRO A 1 83 ? 1.581 -2.901 11.085 1.00 94.44 83 PRO A O 1
ATOM 673 N N . THR A 1 84 ? 0.380 -4.723 10.531 1.00 95.44 84 THR A N 1
ATOM 674 C CA . THR A 1 84 ? 1.522 -5.447 9.954 1.00 95.44 84 THR A CA 1
ATOM 675 C C . THR A 1 84 ? 1.850 -4.831 8.593 1.00 95.44 84 THR A C 1
ATOM 677 O O . THR A 1 84 ? 0.956 -4.404 7.862 1.00 95.44 84 THR A O 1
ATOM 680 N N . VAL A 1 85 ? 3.135 -4.738 8.248 1.00 94.94 85 VAL A N 1
ATOM 681 C CA . VAL A 1 85 ? 3.574 -4.147 6.977 1.00 94.94 85 VAL A CA 1
ATOM 682 C C . VAL A 1 85 ? 4.208 -5.178 6.063 1.00 94.94 85 VAL A C 1
ATOM 684 O O . VAL A 1 85 ? 5.104 -5.917 6.471 1.00 94.94 85 VAL A O 1
ATOM 687 N N . GLY A 1 86 ? 3.768 -5.168 4.810 1.00 91.88 86 GLY A N 1
ATOM 688 C CA . GLY A 1 86 ? 4.304 -5.978 3.728 1.00 91.88 86 GLY A CA 1
ATOM 689 C C . GLY A 1 86 ? 4.864 -5.122 2.596 1.00 91.88 86 GLY A C 1
ATOM 690 O O . GLY A 1 86 ? 4.693 -3.899 2.539 1.00 91.88 86 GLY A O 1
ATOM 691 N N . TRP A 1 87 ? 5.531 -5.777 1.658 1.00 90.19 87 TRP A N 1
ATOM 692 C CA . TRP A 1 87 ? 5.952 -5.174 0.401 1.00 90.19 87 TRP A CA 1
ATOM 693 C C . TRP A 1 87 ? 5.845 -6.200 -0.714 1.00 90.19 87 TRP A C 1
ATOM 695 O O . TRP A 1 87 ? 5.949 -7.401 -0.479 1.00 90.19 87 TRP A O 1
ATOM 705 N N . MET A 1 88 ? 5.672 -5.710 -1.932 1.00 84.69 88 MET A N 1
ATOM 706 C CA . MET A 1 88 ? 5.568 -6.540 -3.119 1.00 84.69 88 MET A CA 1
ATOM 707 C C . MET A 1 88 ? 6.298 -5.853 -4.266 1.00 84.69 88 MET A C 1
ATOM 709 O O . MET A 1 88 ? 5.883 -4.785 -4.726 1.00 84.69 88 MET A O 1
ATOM 713 N N . GLY A 1 89 ? 7.446 -6.409 -4.645 1.00 79.56 89 GLY A N 1
ATOM 714 C CA . GLY A 1 89 ? 8.251 -5.934 -5.758 1.00 79.56 89 GLY A CA 1
ATOM 715 C C . GLY A 1 89 ? 7.835 -6.591 -7.069 1.00 79.56 89 GLY A C 1
ATOM 716 O O . GLY A 1 89 ? 6.850 -7.327 -7.151 1.00 79.56 89 GLY A O 1
ATOM 717 N N . ARG A 1 90 ? 8.626 -6.342 -8.113 1.00 78.19 90 ARG A N 1
ATOM 718 C CA . ARG A 1 90 ? 8.419 -6.942 -9.435 1.00 78.19 90 ARG A CA 1
ATOM 719 C C . ARG A 1 90 ? 8.450 -8.469 -9.391 1.00 78.19 90 ARG A C 1
ATOM 721 O O . ARG A 1 90 ? 7.644 -9.102 -10.058 1.00 78.19 90 ARG A O 1
ATOM 728 N N . ALA A 1 91 ? 9.377 -9.054 -8.633 1.00 75.88 91 ALA A N 1
ATOM 729 C CA . ALA A 1 91 ? 9.512 -10.506 -8.548 1.00 75.88 91 ALA A CA 1
ATOM 730 C C . ALA A 1 91 ? 8.265 -11.156 -7.935 1.00 75.88 91 ALA A C 1
ATOM 732 O O . ALA A 1 91 ? 7.728 -12.097 -8.510 1.00 75.88 91 ALA A O 1
ATOM 733 N N . GLU A 1 92 ? 7.773 -10.622 -6.815 1.00 80.44 92 GLU A N 1
ATOM 734 C CA . GLU A 1 92 ? 6.582 -11.151 -6.150 1.00 80.44 92 GLU A CA 1
ATOM 735 C C . GLU A 1 92 ? 5.319 -10.952 -7.003 1.00 80.44 92 GLU A C 1
ATOM 737 O O . GLU A 1 92 ? 4.511 -11.869 -7.113 1.00 80.44 92 GLU A O 1
ATOM 742 N N . LEU A 1 93 ? 5.179 -9.802 -7.675 1.00 76.62 93 LEU A N 1
ATOM 743 C CA . LEU A 1 93 ? 4.075 -9.570 -8.615 1.00 76.62 93 LEU A CA 1
ATOM 744 C C . LEU A 1 93 ? 4.107 -10.540 -9.798 1.00 76.62 93 LEU A C 1
ATOM 746 O O . LEU A 1 93 ? 3.072 -11.084 -10.166 1.00 76.62 93 LEU A O 1
ATOM 750 N N . ASN A 1 94 ? 5.283 -10.772 -10.384 1.00 75.50 94 ASN A N 1
ATOM 751 C CA . ASN A 1 94 ? 5.432 -11.725 -11.481 1.00 75.50 94 ASN A CA 1
ATOM 752 C C . ASN A 1 94 ? 5.072 -13.143 -11.033 1.00 75.50 94 ASN A C 1
ATOM 754 O O . ASN A 1 94 ? 4.376 -13.842 -11.761 1.00 75.50 94 ASN A O 1
ATOM 758 N N . GLN A 1 95 ? 5.512 -13.552 -9.840 1.00 77.12 95 GLN A N 1
ATOM 759 C CA . GLN A 1 95 ? 5.149 -14.855 -9.290 1.00 77.12 95 GLN A CA 1
ATOM 760 C C . GLN A 1 95 ? 3.634 -14.964 -9.094 1.00 77.12 95 GLN A C 1
ATOM 762 O O . GLN A 1 95 ? 3.044 -15.954 -9.500 1.00 77.12 95 GLN A O 1
ATOM 767 N N . MET A 1 96 ? 2.979 -13.920 -8.581 1.00 76.94 96 MET A N 1
ATOM 768 C CA . MET A 1 96 ? 1.520 -13.917 -8.452 1.00 76.94 96 MET A CA 1
ATOM 769 C C . MET A 1 96 ? 0.799 -14.016 -9.799 1.00 76.94 96 MET A C 1
ATOM 771 O O . MET A 1 96 ? -0.219 -14.690 -9.886 1.00 76.94 96 MET A O 1
ATOM 775 N N . LEU A 1 97 ? 1.299 -13.374 -10.855 1.00 74.75 97 LEU A N 1
ATOM 776 C CA . LEU A 1 97 ? 0.704 -13.511 -12.190 1.00 74.75 97 LEU A CA 1
ATOM 777 C C . LEU A 1 97 ? 0.889 -14.923 -12.769 1.00 74.75 97 LEU A C 1
ATOM 779 O O . LEU A 1 97 ? 0.037 -15.381 -13.525 1.00 74.75 97 LEU A O 1
ATOM 783 N N . ILE A 1 98 ? 1.968 -15.619 -12.392 1.00 76.56 98 ILE A N 1
ATOM 784 C CA . ILE A 1 98 ? 2.179 -17.034 -12.729 1.00 76.56 98 ILE A CA 1
ATOM 785 C C . ILE A 1 98 ? 1.213 -17.927 -11.942 1.00 76.56 98 ILE A C 1
ATOM 787 O O . ILE A 1 98 ? 0.617 -18.831 -12.522 1.00 76.56 98 ILE A O 1
ATOM 791 N N . ASP A 1 99 ? 1.051 -17.667 -10.643 1.00 77.50 99 ASP A N 1
ATOM 792 C CA . ASP A 1 99 ? 0.213 -18.473 -9.749 1.00 77.50 99 ASP A CA 1
ATOM 793 C C . ASP A 1 99 ? -1.291 -18.279 -10.023 1.00 77.50 99 ASP A C 1
ATOM 795 O O . ASP A 1 99 ? -2.078 -19.198 -9.804 1.00 77.50 99 ASP A O 1
ATOM 799 N N . TYR A 1 100 ? -1.681 -17.105 -10.534 1.00 77.44 100 TYR A N 1
ATOM 800 C CA . TYR A 1 100 ? -3.059 -16.738 -10.878 1.00 77.44 100 TYR A CA 1
ATOM 801 C C . TYR A 1 100 ? -3.174 -16.340 -12.363 1.00 77.44 100 TYR A C 1
ATOM 803 O O . TYR A 1 100 ? -3.418 -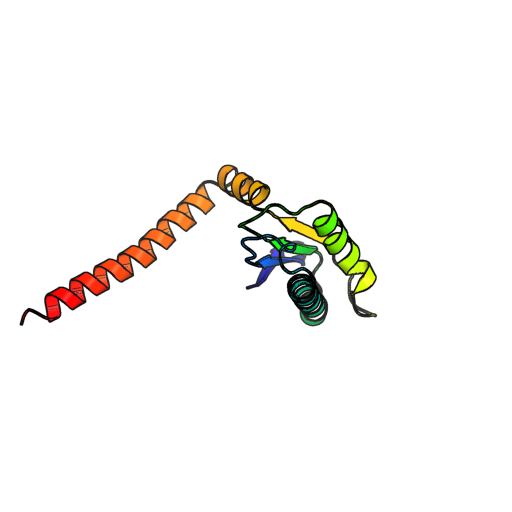15.168 -12.688 1.00 77.44 100 TYR A O 1
ATOM 811 N N . PRO A 1 101 ? -3.006 -17.294 -13.298 1.00 76.06 101 PRO A N 1
ATOM 812 C CA . PRO A 1 101 ? -2.991 -17.018 -14.735 1.00 76.06 101 PRO A CA 1
ATOM 813 C C . PRO A 1 101 ? -4.320 -16.452 -15.258 1.00 76.06 101 PRO A C 1
ATOM 815 O O . PRO A 1 101 ? -4.364 -15.819 -16.312 1.00 76.06 101 PRO A O 1
ATOM 818 N N . GLU A 1 102 ? -5.429 -16.652 -14.550 1.00 74.38 102 GLU A N 1
ATOM 819 C CA . GLU A 1 102 ? -6.720 -16.035 -14.845 1.00 74.38 102 GLU A CA 1
ATOM 820 C C . GLU A 1 102 ? -6.731 -14.524 -14.598 1.00 74.38 102 GLU A C 1
ATOM 822 O O . GLU A 1 102 ? -7.405 -13.800 -15.334 1.00 74.38 102 GLU A O 1
ATOM 827 N N . VAL A 1 103 ? -5.968 -14.035 -13.614 1.00 69.50 103 VAL A N 1
ATOM 828 C CA . VAL A 1 103 ? -5.807 -12.600 -13.348 1.00 69.50 103 VAL A CA 1
ATOM 829 C C . VAL A 1 103 ? -4.985 -11.972 -14.461 1.00 69.50 103 VAL A C 1
ATOM 831 O O . VAL A 1 103 ? -5.392 -10.946 -15.005 1.00 69.50 103 VAL A O 1
ATOM 834 N N . ASP A 1 104 ? -3.885 -12.620 -14.853 1.00 67.31 104 ASP A N 1
ATOM 835 C CA . ASP A 1 104 ? -3.089 -12.204 -16.008 1.00 67.31 104 ASP A CA 1
ATOM 836 C C . ASP A 1 104 ? -3.952 -12.174 -17.276 1.00 67.31 104 ASP A C 1
ATOM 838 O O . ASP A 1 104 ? -4.094 -11.130 -17.909 1.00 67.31 104 ASP A O 1
ATOM 842 N N . ARG A 1 105 ? -4.684 -13.259 -17.559 1.00 66.44 105 ARG A N 1
ATOM 843 C CA . ARG A 1 105 ? -5.611 -13.341 -18.695 1.00 66.44 105 ARG A CA 1
ATOM 844 C C . ARG A 1 105 ? -6.682 -12.250 -18.655 1.00 66.44 105 ARG A C 1
ATOM 846 O O . ARG A 1 105 ? -6.973 -11.656 -19.691 1.00 66.44 105 ARG A O 1
ATOM 853 N N . TRP A 1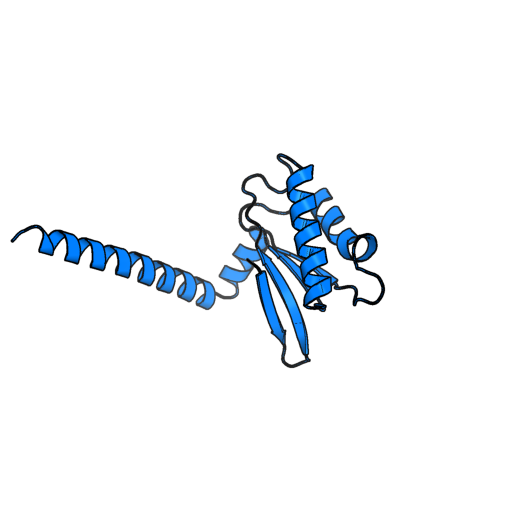 106 ? -7.281 -11.966 -17.497 1.00 62.47 106 TRP A N 1
ATOM 854 C CA . TRP A 1 106 ? -8.278 -10.900 -17.344 1.00 62.47 106 TRP A CA 1
ATOM 855 C C . TRP A 1 106 ? -7.666 -9.515 -17.576 1.00 62.47 106 TRP A C 1
ATOM 857 O O . TRP A 1 106 ? -8.281 -8.681 -18.245 1.00 62.47 106 TRP A O 1
ATOM 867 N N . LEU A 1 107 ? -6.452 -9.271 -17.075 1.00 63.19 107 LEU A N 1
ATOM 868 C CA . LEU A 1 107 ? -5.713 -8.030 -17.302 1.00 63.19 107 LEU A CA 1
ATOM 869 C C . LEU A 1 107 ? -5.357 -7.872 -18.781 1.00 63.19 107 LEU A C 1
ATOM 871 O O . LEU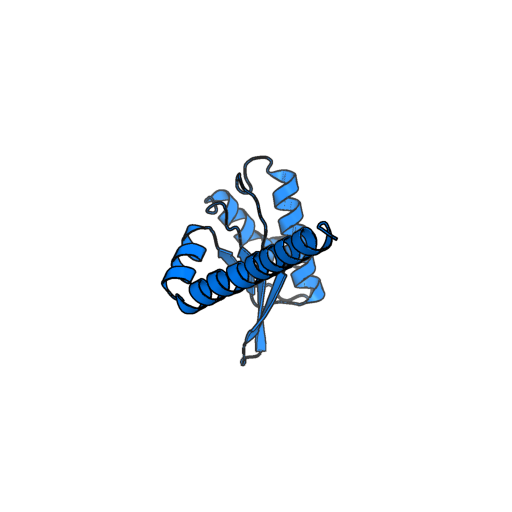 A 1 107 ? -5.650 -6.823 -19.352 1.00 63.19 107 LEU A O 1
ATOM 875 N N . THR A 1 108 ? -4.821 -8.907 -19.433 1.00 65.69 108 THR A N 1
ATOM 876 C CA . THR A 1 108 ? -4.503 -8.883 -20.866 1.00 65.69 108 THR A CA 1
ATOM 877 C C . THR A 1 108 ? -5.758 -8.661 -21.700 1.00 65.69 108 THR A C 1
ATOM 879 O O . THR A 1 108 ? -5.765 -7.774 -22.550 1.00 65.69 108 THR A O 1
ATOM 882 N N . LEU A 1 109 ? -6.843 -9.400 -21.435 1.00 59.25 109 LEU A N 1
ATOM 883 C CA . LEU A 1 109 ? -8.102 -9.285 -22.177 1.00 59.25 109 LEU A CA 1
ATOM 884 C C . LEU A 1 109 ? -8.766 -7.918 -21.989 1.00 59.25 109 LEU A C 1
ATOM 886 O O . LEU A 1 109 ? -9.257 -7.353 -22.964 1.00 59.25 109 LEU A O 1
ATOM 890 N N . ASN A 1 110 ? -8.790 -7.353 -20.778 1.00 56.12 110 ASN A N 1
ATOM 891 C CA . ASN A 1 110 ? -9.392 -6.033 -20.563 1.00 56.12 110 ASN A CA 1
ATOM 892 C C . ASN A 1 110 ? -8.512 -4.885 -21.051 1.00 56.12 110 ASN A C 1
ATOM 894 O O . ASN A 1 110 ? -9.049 -3.906 -21.572 1.00 56.12 110 ASN A O 1
ATOM 898 N N . HIS A 1 111 ? -7.186 -4.999 -20.946 1.00 52.09 111 HIS A N 1
ATOM 899 C CA . HIS A 1 111 ? -6.291 -4.026 -21.564 1.00 52.09 111 HIS A CA 1
ATOM 900 C C . HIS A 1 111 ? -6.445 -4.063 -23.089 1.00 52.09 111 HIS A C 1
ATOM 902 O O . HIS A 1 111 ? -6.560 -3.007 -23.707 1.00 52.09 111 HIS A O 1
ATOM 908 N N . TYR A 1 112 ? -6.600 -5.258 -23.674 1.00 49.97 112 TYR A N 1
ATOM 909 C CA . TYR A 1 112 ? -6.979 -5.423 -25.077 1.00 49.97 112 TYR A CA 1
ATOM 910 C C . TYR A 1 112 ? -8.343 -4.816 -25.395 1.00 49.97 112 TYR A C 1
ATOM 912 O O . TYR A 1 112 ? -8.464 -4.155 -26.414 1.00 49.97 112 TYR A O 1
ATOM 920 N N . ARG A 1 113 ? -9.371 -4.987 -24.554 1.00 53.31 113 ARG A N 1
ATOM 921 C CA . ARG A 1 113 ? -10.701 -4.387 -24.785 1.00 53.31 113 ARG A CA 1
ATOM 922 C C . ARG A 1 113 ? -10.654 -2.866 -24.798 1.00 53.31 113 ARG A C 1
ATOM 924 O O . ARG A 1 113 ? -11.292 -2.263 -25.650 1.00 53.31 113 ARG A O 1
ATOM 931 N N . ARG A 1 114 ? -9.889 -2.249 -23.895 1.00 53.44 11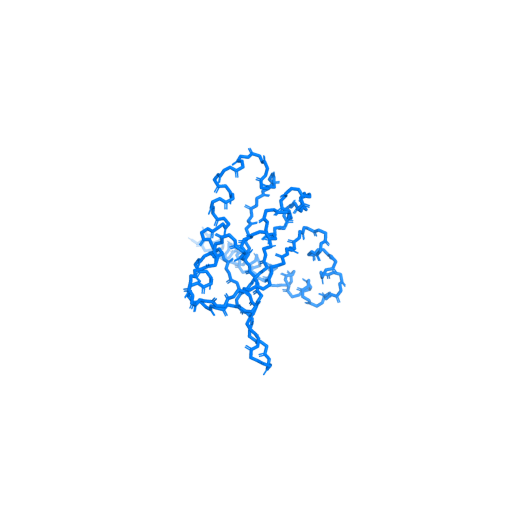4 ARG A N 1
ATOM 932 C CA . ARG A 1 114 ? -9.751 -0.787 -23.839 1.00 53.44 114 ARG A CA 1
ATOM 933 C C . ARG A 1 114 ? -8.964 -0.256 -25.035 1.00 53.44 114 ARG A C 1
ATOM 935 O O . ARG A 1 114 ? -9.395 0.701 -25.665 1.00 53.44 114 ARG A O 1
ATOM 942 N N . THR A 1 115 ? -7.868 -0.924 -25.399 1.00 50.56 115 THR A N 1
ATOM 943 C CA . THR A 1 115 ? -7.092 -0.604 -26.607 1.00 50.56 115 THR A CA 1
ATOM 944 C C . THR A 1 115 ? -7.903 -0.841 -27.885 1.00 50.56 115 THR A C 1
ATOM 946 O O . THR A 1 115 ? -7.831 -0.039 -28.808 1.00 50.56 115 THR A O 1
ATOM 949 N N . ARG A 1 116 ? -8.733 -1.887 -27.927 1.00 47.75 116 ARG A N 1
ATOM 950 C CA . ARG A 1 116 ? -9.635 -2.198 -29.041 1.00 47.75 116 ARG A CA 1
ATOM 951 C C . ARG A 1 116 ? -10.777 -1.193 -29.159 1.00 47.75 116 ARG A C 1
ATOM 953 O O . ARG A 1 116 ? -11.057 -0.769 -30.265 1.00 47.75 116 ARG A O 1
ATOM 960 N N . GLN A 1 117 ? -11.378 -0.758 -28.051 1.00 52.88 117 GLN A N 1
ATOM 961 C CA . GLN A 1 117 ? -12.377 0.318 -28.062 1.00 52.88 117 GLN A CA 1
ATOM 962 C C . GLN A 1 117 ? -11.790 1.628 -28.586 1.00 52.88 117 GLN A C 1
ATOM 964 O O . GLN A 1 117 ? -12.446 2.307 -29.365 1.00 52.88 117 GLN A O 1
ATOM 969 N N . ILE A 1 118 ? -10.555 1.963 -28.198 1.00 53.81 118 ILE A N 1
ATOM 970 C CA . ILE A 1 118 ? -9.844 3.125 -28.746 1.00 53.81 118 ILE A CA 1
ATOM 971 C C . ILE A 1 118 ? -9.616 2.929 -30.252 1.00 53.81 118 ILE A C 1
ATOM 973 O O . ILE A 1 118 ? -9.971 3.795 -31.034 1.00 53.81 118 ILE A O 1
ATOM 977 N N . PHE A 1 119 ? -9.121 1.768 -30.685 1.00 47.41 119 PHE A N 1
ATOM 978 C CA . PHE A 1 119 ? -8.891 1.480 -32.105 1.00 47.41 119 PHE A CA 1
ATOM 979 C C . PHE A 1 119 ? -10.177 1.513 -32.957 1.00 47.41 119 PHE A C 1
ATOM 981 O O . PHE A 1 119 ? -10.177 2.052 -34.059 1.00 47.41 119 PHE A O 1
ATOM 988 N N . GLU A 1 120 ? -11.287 0.979 -32.446 1.00 51.91 120 GLU A N 1
ATOM 989 C CA . GLU A 1 120 ? -12.601 1.008 -33.103 1.00 51.91 120 GLU A CA 1
ATOM 990 C C . GLU A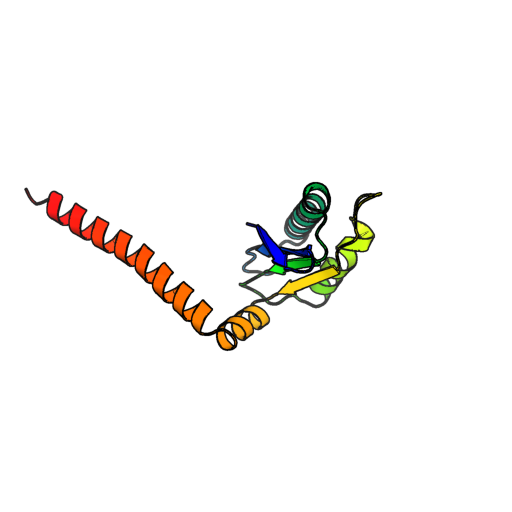 1 120 ? -13.175 2.436 -33.160 1.00 51.91 120 GLU A C 1
ATOM 992 O O . GLU A 1 120 ? -13.782 2.819 -34.163 1.00 51.91 120 GLU A O 1
ATOM 997 N N . GLN A 1 121 ? -12.946 3.256 -32.126 1.00 56.50 121 GLN A N 1
ATOM 998 C CA . GLN A 1 121 ? -13.297 4.681 -32.129 1.00 56.50 121 GLN A CA 1
ATOM 999 C C . GLN A 1 121 ? -12.478 5.467 -33.159 1.00 56.50 121 GLN A C 1
ATOM 1001 O O . GLN A 1 121 ? -13.061 6.250 -33.905 1.00 56.50 121 GLN A O 1
ATOM 1006 N N . GLU A 1 122 ? -11.171 5.214 -33.255 1.00 52.50 122 GLU A N 1
ATOM 1007 C CA . GLU A 1 122 ? -10.284 5.829 -34.252 1.00 52.50 122 GLU A CA 1
ATOM 1008 C C . GLU A 1 122 ? -10.660 5.407 -35.686 1.00 52.50 122 GLU A C 1
ATOM 1010 O O . GLU A 1 122 ? -10.743 6.255 -36.570 1.00 52.50 122 GLU A O 1
ATOM 1015 N N . GLN A 1 123 ? -10.989 4.129 -35.930 1.00 48.44 123 GLN A N 1
ATOM 1016 C CA . GLN A 1 123 ? -11.489 3.675 -37.239 1.00 48.44 123 GLN A CA 1
ATOM 1017 C C . GLN A 1 123 ? -12.826 4.325 -37.616 1.00 48.44 123 GLN A C 1
ATOM 1019 O O . GLN A 1 123 ? -13.016 4.741 -38.759 1.00 48.44 123 GLN A O 1
ATOM 1024 N N . THR A 1 124 ? -13.747 4.446 -36.658 1.00 51.44 124 THR A N 1
ATOM 1025 C CA . THR A 1 124 ? -15.052 5.085 -36.886 1.00 51.44 124 THR A CA 1
ATOM 1026 C C . THR A 1 124 ? -14.905 6.594 -37.113 1.00 51.44 124 THR A C 1
ATOM 1028 O O . THR A 1 124 ? -15.642 7.177 -37.907 1.00 51.44 124 THR A O 1
ATOM 1031 N N . ALA A 1 125 ? -13.958 7.244 -36.430 1.00 53.81 125 ALA A N 1
ATOM 1032 C CA . ALA A 1 125 ? -13.637 8.655 -36.625 1.00 53.81 125 ALA A CA 1
ATOM 1033 C C . ALA A 1 125 ? -12.980 8.907 -37.991 1.00 53.81 125 ALA A C 1
ATOM 1035 O O . ALA A 1 125 ? -13.361 9.857 -38.671 1.00 53.81 125 ALA A O 1
ATOM 1036 N N . ALA A 1 126 ? -12.073 8.026 -38.427 1.00 48.28 126 ALA A N 1
ATOM 1037 C CA . ALA A 1 126 ? -11.460 8.085 -39.753 1.00 48.28 126 ALA A CA 1
ATOM 1038 C C . ALA A 1 126 ? -12.497 7.909 -40.878 1.00 48.28 126 ALA A C 1
ATOM 1040 O O . ALA A 1 126 ? -12.498 8.686 -41.825 1.00 48.28 126 ALA A O 1
ATOM 1041 N N . GLN A 1 127 ? -13.451 6.981 -40.733 1.00 50.03 127 GLN A N 1
ATOM 1042 C CA . GLN A 1 127 ? -14.551 6.801 -41.696 1.00 50.03 127 GLN A CA 1
ATOM 1043 C C . GLN A 1 127 ? -15.550 7.967 -41.743 1.00 50.03 127 GLN A C 1
ATOM 1045 O O . GLN A 1 127 ? -16.245 8.138 -42.739 1.00 50.03 127 GLN A O 1
ATOM 1050 N N . ARG A 1 128 ? -15.649 8.782 -40.684 1.00 46.44 128 ARG A N 1
ATOM 1051 C CA . ARG A 1 128 ? -16.518 9.975 -40.656 1.00 46.44 128 ARG A CA 1
ATOM 1052 C C . ARG A 1 128 ? -15.896 11.210 -41.308 1.00 46.44 128 ARG A C 1
ATOM 1054 O O . ARG A 1 128 ? -16.606 12.193 -41.486 1.00 46.44 128 ARG A O 1
ATOM 1061 N N . LEU A 1 129 ? -14.605 11.170 -41.633 1.00 48.19 129 LEU A N 1
ATOM 1062 C CA . LEU A 1 129 ? -13.881 12.254 -42.303 1.00 48.19 129 LEU A CA 1
ATOM 1063 C C . LEU A 1 129 ? -13.809 12.075 -43.832 1.00 48.19 129 LEU A C 1
ATOM 1065 O O . LEU A 1 129 ? -13.249 12.932 -44.507 1.00 48.19 129 LEU A O 1
ATOM 1069 N N . GLU A 1 130 ? -14.394 11.003 -44.377 1.00 45.25 130 GLU A N 1
ATOM 1070 C CA . GLU A 1 130 ? -14.472 10.721 -45.822 1.00 45.25 130 GLU A CA 1
ATOM 1071 C C . GLU A 1 130 ? -15.890 10.926 -46.415 1.00 45.25 130 GLU A C 1
ATOM 1073 O O . GLU A 1 130 ? -16.262 10.252 -47.376 1.00 45.25 130 GLU A O 1
ATOM 1078 N N . CYS A 1 131 ? -16.675 11.871 -45.876 1.00 38.19 131 CYS A N 1
ATOM 1079 C CA . CYS A 1 131 ? -17.923 12.372 -46.480 1.00 38.19 131 CYS A CA 1
ATOM 1080 C C . CYS A 1 131 ? -17.848 13.881 -46.734 1.00 38.19 131 CYS A C 1
ATOM 1082 O O . CYS A 1 131 ? -17.471 14.610 -45.788 1.00 38.19 131 CYS A O 1
#

Organism: NCBI:txid84595

pLDDT: mean 76.81, std 16.31, range [38.19, 96.19]